Protein AF-A0AAP8HV34-F1 (afdb_monomer)

Mean predicted aligned error: 9.56 Å

Solvent-accessible surface area (backbone atoms only — not comparable to full-atom values): 4329 Å² total; per-residue (Å²): 136,84,85,76,69,75,84,70,84,64,58,61,44,34,53,68,55,52,38,42,72,78,42,81,67,91,63,59,73,72,56,48,53,52,45,44,49,51,52,60,63,44,50,60,53,41,41,74,74,50,28,45,74,43,77,82,46,96,67,31,28,36,60,43,80,44,79,75,84,124

Organism: Escherichia coli (NCBI:txid562)

Nearest PDB structures (foldseek):
  4ad9-assembly2_F  TM=7.462E-01  e=2.270E+00  Homo sapiens
  6btc-assembly1_A  TM=6.238E-01  e=2.591E+00  Staphylococcus aureus
  4txa-assembly1_A  TM=4.661E-01  e=6.551E+00  Mus musculus

Secondary structure (DSSP, 8-state):
-----------EEEHHHHHHHH--S---HHHHHHHHHHHHHHHHHHHHTT-EEEEEETTEEEEE------

pLDDT: mean 75.18, std 13.31, range [39.94, 87.5]

Foldseek 3Di:
DPPPDDPPPQLKDFLQNVLCVVDVDDDDPVVSVVSSVVSVVCQVVCVVVQWDWDPPDDRITRTHDRPPPD

Radius of gyration: 14.71 Å; Cα contacts (8 Å, |Δi|>4): 58; chains: 1; bounding box: 39×28×39 Å

Sequence (70 aa):
MISLSPPTICNSASIDTLCGYVWPSEASGSTMRKRRQRVREALPELVALGWTVTEFAAGKYDITRPKAAG

InterPro domains:
  IPR010522 Replication protein C, bacterial [PF06504] (13-67)

Structure (mmCIF, N/CA/C/O backbone):
data_AF-A0AAP8HV34-F1
#
_entry.id   AF-A0AAP8HV34-F1
#
loop_
_atom_site.group_PDB
_atom_site.id
_atom_site.type_symbol
_atom_site.label_atom_id
_atom_site.label_alt_id
_atom_site.label_comp_id
_atom_site.label_asym_id
_atom_site.label_entity_id
_atom_site.label_seq_id
_atom_site.pdbx_PDB_ins_code
_atom_site.Cartn_x
_atom_site.Cartn_y
_atom_site.Cartn_z
_atom_site.occupancy
_atom_site.B_iso_or_equiv
_atom_site.auth_seq_id
_atom_site.auth_comp_id
_atom_site.auth_asym_id
_atom_site.auth_atom_id
_atom_site.pdbx_PDB_model_num
ATOM 1 N N . MET A 1 1 ? -20.218 -9.525 -30.017 1.00 46.91 1 MET A N 1
ATOM 2 C CA . MET A 1 1 ? -20.573 -9.217 -28.616 1.00 46.91 1 MET A CA 1
ATOM 3 C C . MET A 1 1 ? -19.273 -9.028 -27.856 1.00 46.91 1 MET A C 1
ATOM 5 O O . MET A 1 1 ? -18.599 -10.008 -27.580 1.00 46.91 1 MET A O 1
ATOM 9 N N . ILE A 1 2 ? -18.848 -7.783 -27.644 1.00 47.22 2 ILE A N 1
ATOM 10 C CA . ILE A 1 2 ? -17.646 -7.490 -26.857 1.00 47.22 2 ILE A CA 1
ATOM 11 C C . ILE A 1 2 ? -18.131 -7.428 -25.411 1.00 47.22 2 ILE A C 1
ATOM 13 O O . ILE A 1 2 ? -18.835 -6.487 -25.051 1.00 47.22 2 ILE A O 1
ATOM 17 N N . SER A 1 3 ? -17.842 -8.464 -24.620 1.00 45.69 3 SER A N 1
ATOM 18 C CA . SER A 1 3 ? -18.077 -8.449 -23.174 1.00 45.69 3 SER A CA 1
ATOM 19 C C . SER A 1 3 ? -17.178 -7.388 -22.548 1.00 45.69 3 SER A C 1
ATOM 21 O O . SER A 1 3 ? -16.050 -7.662 -22.148 1.00 45.69 3 SER A O 1
ATOM 23 N N . LEU A 1 4 ? -17.669 -6.152 -22.504 1.00 50.16 4 LEU A N 1
ATOM 24 C CA . LEU A 1 4 ? -17.129 -5.109 -21.649 1.00 50.16 4 LEU A CA 1
ATOM 25 C C . LEU A 1 4 ? -17.513 -5.480 -20.214 1.00 50.16 4 LEU A C 1
ATOM 27 O O . LEU A 1 4 ? -18.575 -5.097 -19.726 1.00 50.16 4 LEU A O 1
ATOM 31 N N . SER A 1 5 ? -16.664 -6.271 -19.553 1.00 51.06 5 SER A N 1
ATOM 32 C CA . SER A 1 5 ? -16.668 -6.323 -18.092 1.00 51.06 5 SER A CA 1
ATOM 33 C C . SER A 1 5 ? -16.530 -4.885 -17.585 1.00 51.06 5 SER A C 1
ATOM 35 O O . SER A 1 5 ? -15.667 -4.160 -18.093 1.00 51.06 5 SER A O 1
ATOM 37 N N . PRO A 1 6 ? -17.359 -4.440 -16.625 1.00 54.88 6 PRO A N 1
ATOM 38 C CA . PRO A 1 6 ? -17.187 -3.118 -16.040 1.00 54.88 6 PRO A CA 1
ATOM 39 C C . PRO A 1 6 ? -15.749 -3.011 -15.514 1.00 54.88 6 PRO A C 1
ATOM 41 O O . PRO A 1 6 ? -15.243 -4.004 -14.977 1.00 54.88 6 PRO A O 1
ATOM 44 N N . PRO A 1 7 ? -15.065 -1.857 -15.649 1.00 50.34 7 PRO A N 1
ATOM 45 C CA . PRO A 1 7 ? -13.828 -1.644 -14.924 1.00 50.34 7 PRO A CA 1
ATOM 46 C C . PRO A 1 7 ? -14.203 -1.704 -13.448 1.00 50.34 7 PRO A C 1
ATOM 48 O O . PRO A 1 7 ? -14.738 -0.753 -12.881 1.00 50.34 7 PRO A O 1
ATOM 51 N N . THR A 1 8 ? -13.996 -2.861 -12.824 1.00 47.94 8 THR A N 1
ATOM 52 C CA . THR A 1 8 ? -13.970 -2.956 -11.376 1.00 47.94 8 THR A CA 1
ATOM 53 C C . THR A 1 8 ? -12.891 -1.977 -10.969 1.00 47.94 8 THR A C 1
ATOM 55 O O . THR A 1 8 ? -11.717 -2.214 -11.262 1.00 47.94 8 THR A O 1
ATOM 58 N N . ILE A 1 9 ? -13.295 -0.845 -10.397 1.00 50.69 9 ILE A N 1
ATOM 59 C CA . ILE A 1 9 ? -12.396 0.096 -9.743 1.00 50.69 9 ILE A CA 1
ATOM 60 C C . ILE A 1 9 ? -11.809 -0.710 -8.587 1.00 50.69 9 ILE A C 1
ATOM 62 O O . ILE A 1 9 ? -12.387 -0.822 -7.510 1.00 50.69 9 ILE A O 1
ATOM 66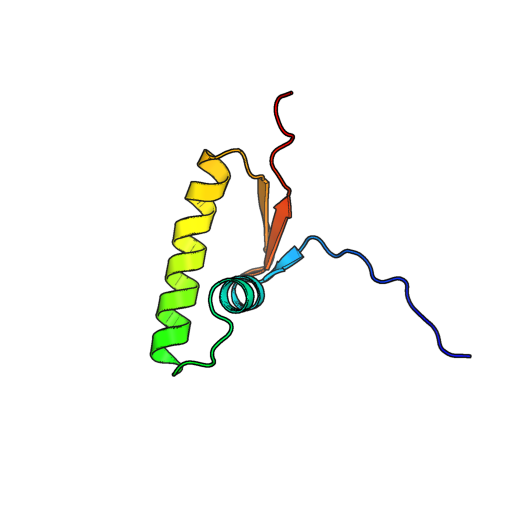 N N . CYS A 1 10 ? -10.751 -1.448 -8.895 1.00 54.31 10 CYS A N 1
ATOM 67 C CA . CYS A 1 10 ? -10.129 -2.371 -7.982 1.00 54.31 10 CYS A CA 1
ATOM 68 C C . CYS A 1 10 ? -9.194 -1.493 -7.168 1.00 54.31 10 CYS A C 1
ATOM 70 O O . CYS A 1 10 ? -8.121 -1.120 -7.636 1.00 54.31 10 CYS A O 1
ATOM 72 N N . ASN A 1 11 ? -9.643 -1.102 -5.977 1.00 62.16 11 ASN A N 1
ATOM 73 C CA . ASN A 1 11 ? -8.874 -0.258 -5.057 1.00 62.16 11 ASN A CA 1
ATOM 74 C C . ASN A 1 11 ? -7.603 -0.965 -4.534 1.00 62.16 11 ASN A C 1
ATOM 76 O O . ASN A 1 11 ? -6.822 -0.389 -3.778 1.00 62.16 11 ASN A O 1
ATOM 80 N N . SER A 1 12 ? -7.360 -2.200 -4.985 1.00 69.19 12 SER A N 1
ATOM 81 C CA . SER A 1 12 ? -6.136 -2.942 -4.755 1.00 69.19 12 SER A CA 1
ATOM 82 C C . SER A 1 12 ? -4.985 -2.429 -5.625 1.00 69.19 12 SER A C 1
ATOM 84 O O . SER A 1 12 ? -4.976 -2.620 -6.845 1.00 69.19 12 SER A O 1
ATOM 86 N N . ALA A 1 13 ? -3.964 -1.866 -4.990 1.00 78.06 13 ALA A N 1
ATOM 87 C CA . ALA A 1 13 ? -2.699 -1.510 -5.611 1.00 78.06 13 ALA A CA 1
ATOM 88 C C . ALA A 1 13 ? -1.600 -2.499 -5.189 1.00 78.06 13 ALA A C 1
ATOM 90 O O . ALA A 1 13 ? -1.411 -2.807 -4.012 1.00 78.06 13 ALA A O 1
ATOM 91 N N . SER A 1 14 ? -0.839 -3.008 -6.158 1.00 82.19 14 SER A N 1
ATOM 92 C CA . SER A 1 14 ? 0.370 -3.785 -5.854 1.00 82.19 14 SER A CA 1
ATOM 93 C C . SER A 1 14 ? 1.547 -2.840 -5.602 1.00 82.19 14 SER A C 1
ATOM 95 O O . SER A 1 14 ? 1.570 -1.731 -6.137 1.00 82.19 14 SER A O 1
ATOM 97 N N . ILE A 1 15 ? 2.567 -3.277 -4.853 1.00 82.25 15 ILE A N 1
ATOM 98 C CA . ILE A 1 15 ? 3.802 -2.480 -4.647 1.00 82.25 15 ILE A CA 1
ATOM 99 C C . ILE A 1 15 ? 4.428 -2.058 -5.978 1.00 82.25 15 ILE A C 1
ATOM 101 O O . ILE A 1 15 ? 4.959 -0.958 -6.087 1.00 82.25 15 ILE A O 1
ATOM 105 N N . ASP A 1 16 ? 4.357 -2.925 -6.985 1.00 79.38 16 ASP A N 1
ATOM 106 C CA . ASP A 1 16 ? 4.858 -2.638 -8.327 1.00 79.38 16 ASP A CA 1
ATOM 107 C C . ASP A 1 16 ? 4.064 -1.506 -9.002 1.00 79.38 16 ASP A C 1
ATOM 109 O O . ASP A 1 16 ? 4.645 -0.547 -9.501 1.00 79.38 16 ASP A O 1
ATOM 113 N N . THR A 1 17 ? 2.732 -1.534 -8.881 1.00 83.44 17 THR A N 1
ATOM 114 C CA . THR A 1 17 ? 1.834 -0.469 -9.352 1.00 83.44 17 THR A CA 1
ATOM 115 C C . THR A 1 17 ? 2.107 0.860 -8.644 1.00 83.44 17 THR A C 1
ATOM 117 O O . THR A 1 17 ? 2.238 1.892 -9.296 1.00 83.44 17 THR A O 1
ATOM 120 N N . LEU A 1 18 ? 2.248 0.843 -7.314 1.00 81.88 18 LEU A N 1
ATOM 121 C CA . LEU A 1 18 ? 2.580 2.035 -6.522 1.00 81.88 18 LEU A CA 1
ATOM 122 C C . LEU A 1 18 ? 3.954 2.592 -6.898 1.00 81.88 18 LEU A C 1
ATOM 124 O O . LEU A 1 18 ? 4.124 3.800 -7.047 1.00 81.88 18 LEU A O 1
ATOM 128 N N . CYS A 1 19 ? 4.928 1.707 -7.100 1.00 82.88 19 CYS A N 1
ATOM 129 C CA . CYS A 1 19 ? 6.247 2.077 -7.584 1.00 82.88 19 CYS A CA 1
ATOM 130 C C . CYS A 1 19 ? 6.163 2.738 -8.970 1.00 82.88 19 CYS A C 1
ATOM 132 O O . CYS A 1 19 ? 6.864 3.719 -9.199 1.00 82.88 19 CYS A O 1
ATOM 134 N N . GLY A 1 20 ? 5.295 2.251 -9.861 1.00 80.50 20 GLY A N 1
ATOM 135 C CA . GLY A 1 20 ? 5.043 2.856 -11.172 1.00 80.50 20 GLY A CA 1
ATOM 136 C C . GLY A 1 20 ? 4.385 4.239 -11.097 1.00 80.50 20 GLY A C 1
ATOM 137 O O . GLY A 1 20 ? 4.747 5.122 -11.870 1.00 80.50 20 GLY A O 1
ATOM 138 N N . TYR A 1 21 ? 3.481 4.470 -10.135 1.00 82.06 21 TYR A N 1
ATOM 139 C CA . TYR A 1 21 ? 2.886 5.798 -9.920 1.00 82.06 21 TYR A CA 1
ATOM 140 C C . TYR A 1 21 ? 3.895 6.829 -9.412 1.00 82.06 21 TYR A C 1
ATOM 142 O O . TYR A 1 21 ? 3.865 7.981 -9.837 1.00 82.06 21 TYR A O 1
ATOM 150 N N . VAL A 1 22 ? 4.789 6.428 -8.506 1.00 81.69 22 VAL A N 1
ATOM 151 C CA . VAL A 1 22 ? 5.804 7.334 -7.943 1.00 81.69 22 VAL A CA 1
ATOM 152 C C . VAL A 1 22 ? 6.969 7.537 -8.916 1.00 81.69 22 VAL A C 1
ATOM 154 O O . VAL A 1 22 ? 7.527 8.631 -8.998 1.00 81.69 22 VAL A O 1
ATOM 157 N N . TRP A 1 23 ? 7.339 6.498 -9.670 1.00 79.62 23 TRP A N 1
ATOM 158 C CA . TRP A 1 23 ? 8.427 6.541 -10.641 1.00 79.62 23 TRP A CA 1
ATOM 159 C C . TRP A 1 23 ? 7.976 6.036 -12.017 1.00 79.62 23 TRP A C 1
ATOM 161 O O . TRP A 1 23 ? 8.103 4.843 -12.296 1.00 79.62 23 TRP A O 1
ATOM 171 N N . PRO A 1 24 ? 7.549 6.940 -12.914 1.00 76.75 24 PRO A N 1
ATOM 172 C CA . PRO A 1 24 ? 7.118 6.570 -14.262 1.00 76.75 24 PRO A CA 1
ATOM 173 C C . PRO A 1 24 ? 8.274 6.141 -15.183 1.00 76.75 24 PRO A C 1
ATOM 175 O O . PRO A 1 24 ? 8.032 5.599 -16.255 1.00 76.75 24 PRO A O 1
ATOM 178 N N . SER A 1 25 ? 9.535 6.381 -14.798 1.00 78.81 25 SER A N 1
ATOM 179 C CA . SER A 1 25 ? 10.705 5.971 -15.579 1.00 78.81 25 SER A CA 1
ATOM 180 C C . SER A 1 25 ? 11.170 4.557 -15.232 1.00 78.81 25 SER A C 1
ATOM 182 O O . SER A 1 25 ? 11.402 4.234 -14.058 1.00 78.81 25 SER A O 1
ATOM 184 N N . GLU A 1 26 ? 11.386 3.735 -16.261 1.00 68.50 26 GLU A N 1
ATOM 185 C CA . GLU A 1 26 ? 12.040 2.435 -16.115 1.00 68.50 26 GLU A CA 1
ATOM 186 C C . GLU A 1 26 ? 13.453 2.611 -15.548 1.00 68.50 26 GLU A C 1
ATOM 188 O O . GLU A 1 26 ? 14.225 3.473 -15.970 1.00 68.50 26 GLU A O 1
ATOM 193 N N . ALA A 1 27 ? 13.785 1.804 -14.542 1.00 74.25 27 ALA A N 1
ATOM 194 C CA . ALA A 1 27 ? 15.085 1.826 -13.892 1.00 74.25 27 ALA A CA 1
ATOM 195 C C . ALA A 1 27 ? 15.647 0.410 -13.774 1.00 74.25 27 ALA A C 1
ATOM 197 O O . ALA A 1 27 ? 14.908 -0.572 -13.756 1.00 74.25 27 ALA A O 1
ATOM 198 N N . SER A 1 28 ? 16.969 0.304 -13.632 1.00 80.81 28 SER A N 1
ATOM 199 C CA . SER A 1 28 ? 17.659 -0.975 -13.447 1.00 80.81 28 SER A CA 1
ATOM 200 C C . SER A 1 28 ? 17.079 -1.772 -12.267 1.00 80.81 28 SER A C 1
ATOM 202 O O . SER A 1 28 ? 16.640 -1.192 -11.269 1.00 80.81 28 SER A O 1
ATOM 204 N N . GLY A 1 29 ? 17.139 -3.107 -12.326 1.00 77.44 29 GLY A N 1
ATOM 205 C CA . GLY A 1 29 ? 16.534 -3.990 -11.313 1.00 77.44 29 GLY A CA 1
ATOM 206 C C . GLY A 1 29 ? 16.939 -3.683 -9.860 1.00 77.44 29 GLY A C 1
ATOM 207 O O . GLY A 1 29 ? 16.104 -3.750 -8.955 1.00 77.44 29 GLY A O 1
ATOM 208 N N . SER A 1 30 ? 18.184 -3.251 -9.625 1.00 81.56 30 SER A N 1
ATOM 209 C CA . SER A 1 30 ? 18.6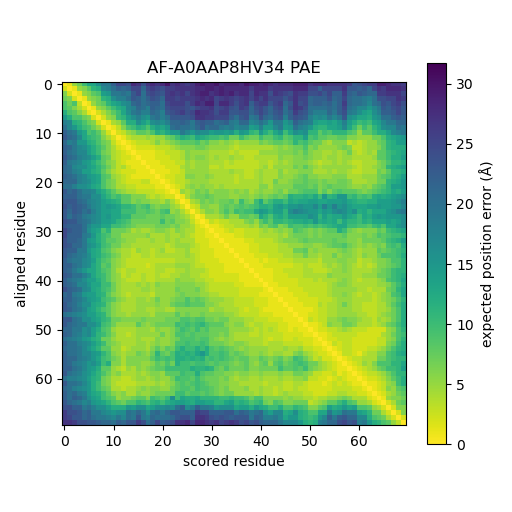52 -2.793 -8.303 1.00 81.56 30 SER A CA 1
ATOM 210 C C . SER A 1 30 ? 17.949 -1.520 -7.817 1.00 81.56 30 SER A C 1
ATOM 212 O O . SER A 1 30 ? 17.633 -1.402 -6.631 1.00 81.56 30 SER A O 1
ATOM 214 N N . THR A 1 31 ? 17.657 -0.582 -8.719 1.00 81.62 31 THR A N 1
ATOM 215 C CA . THR A 1 31 ? 16.917 0.650 -8.413 1.00 81.62 31 THR A CA 1
ATOM 216 C C . THR A 1 31 ? 15.455 0.339 -8.126 1.00 81.62 31 THR A C 1
ATOM 218 O O . THR A 1 31 ? 14.920 0.819 -7.127 1.00 81.62 31 THR A O 1
ATOM 221 N N . MET A 1 32 ? 14.830 -0.535 -8.920 1.00 82.38 32 MET A N 1
ATOM 222 C CA . MET A 1 32 ? 13.461 -0.999 -8.663 1.00 82.38 32 MET A CA 1
ATOM 223 C C . MET A 1 32 ? 13.343 -1.667 -7.290 1.00 82.38 32 MET A C 1
ATOM 225 O O . MET A 1 32 ? 12.392 -1.410 -6.556 1.00 82.38 32 MET A O 1
ATOM 229 N N . ARG A 1 33 ? 14.344 -2.451 -6.866 1.00 83.19 33 ARG A N 1
ATOM 230 C CA . ARG A 1 33 ? 14.356 -3.065 -5.528 1.00 83.19 33 ARG A CA 1
ATOM 231 C C . ARG A 1 33 ? 14.355 -2.024 -4.401 1.00 83.19 33 ARG A C 1
ATOM 233 O O . ARG A 1 33 ? 13.569 -2.172 -3.467 1.00 83.19 33 ARG A O 1
ATOM 240 N N . LYS A 1 34 ? 15.164 -0.962 -4.512 1.00 86.38 34 LYS A N 1
ATOM 241 C CA . LYS A 1 34 ? 15.166 0.155 -3.546 1.00 86.38 34 LYS A CA 1
ATOM 242 C C . LYS A 1 34 ? 13.855 0.941 -3.566 1.00 86.38 34 LYS A C 1
ATOM 244 O O . LYS A 1 34 ? 13.346 1.293 -2.509 1.00 86.38 34 LYS A O 1
ATOM 249 N N . ARG A 1 35 ? 13.277 1.181 -4.747 1.00 86.19 35 ARG A N 1
ATOM 250 C CA . ARG A 1 35 ? 11.977 1.860 -4.879 1.00 86.19 35 ARG A CA 1
ATOM 251 C C . ARG A 1 35 ? 10.862 1.075 -4.185 1.00 86.19 35 ARG A C 1
ATOM 253 O O . ARG A 1 35 ? 10.137 1.645 -3.381 1.00 86.19 35 ARG A O 1
ATOM 260 N N . ARG A 1 36 ? 10.794 -0.245 -4.399 1.00 84.62 36 ARG A N 1
ATOM 261 C CA . ARG A 1 36 ? 9.838 -1.128 -3.703 1.00 84.62 36 ARG A CA 1
ATOM 262 C C . ARG A 1 36 ? 10.019 -1.115 -2.186 1.00 84.62 36 ARG A C 1
ATOM 264 O O . ARG A 1 36 ? 9.030 -1.133 -1.462 1.00 84.62 36 ARG A O 1
ATOM 271 N N . GLN A 1 37 ? 11.264 -1.080 -1.708 1.00 86.69 37 GLN A N 1
ATOM 272 C CA . GLN A 1 37 ? 11.550 -0.942 -0.279 1.00 86.69 37 GLN A CA 1
ATOM 273 C C . GLN A 1 37 ? 11.008 0.383 0.264 1.00 86.69 37 GLN A C 1
ATOM 275 O O . GLN A 1 37 ? 10.282 0.377 1.250 1.00 86.69 37 GLN A O 1
ATOM 280 N N . ARG A 1 38 ? 11.237 1.484 -0.454 1.00 87.50 38 ARG A N 1
ATOM 281 C CA . ARG A 1 38 ? 10.763 2.811 -0.055 1.00 87.50 38 ARG A CA 1
ATOM 282 C C . ARG A 1 38 ? 9.240 2.927 -0.034 1.00 87.50 38 ARG A C 1
ATOM 284 O O . ARG A 1 38 ? 8.695 3.552 0.863 1.00 87.50 38 ARG A O 1
ATOM 291 N N . VAL A 1 39 ? 8.546 2.288 -0.983 1.00 85.31 39 VAL A N 1
ATOM 292 C CA . VAL A 1 39 ? 7.074 2.191 -0.954 1.00 85.31 39 VAL A CA 1
ATO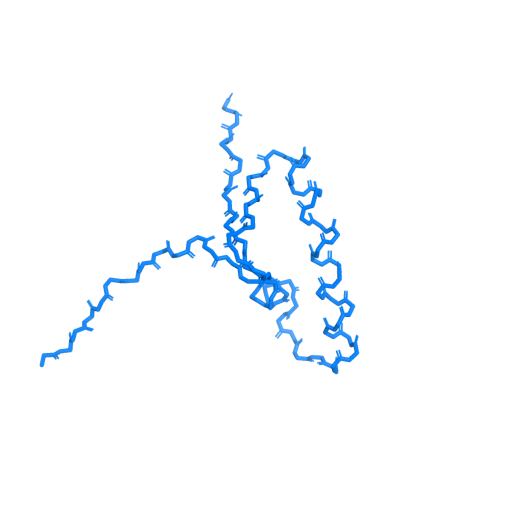M 293 C C . VAL A 1 39 ? 6.618 1.443 0.296 1.00 85.31 39 VAL A C 1
ATOM 295 O O . VAL A 1 39 ? 5.715 1.912 0.975 1.00 85.31 39 VAL A O 1
ATOM 298 N N . ARG A 1 40 ? 7.259 0.316 0.637 1.00 84.50 40 ARG A N 1
ATOM 299 C CA . ARG A 1 40 ? 6.937 -0.443 1.857 1.00 84.50 40 ARG A CA 1
ATOM 300 C C . ARG A 1 40 ? 7.167 0.359 3.134 1.00 84.50 40 ARG A C 1
ATOM 302 O O . ARG A 1 40 ? 6.376 0.226 4.054 1.00 84.50 40 ARG A O 1
ATOM 309 N N . GLU A 1 41 ? 8.212 1.178 3.177 1.00 87.00 41 GLU A N 1
ATOM 310 C CA . GLU A 1 41 ? 8.481 2.094 4.293 1.00 87.00 41 GLU A CA 1
ATOM 311 C C . GLU A 1 41 ? 7.470 3.248 4.355 1.00 87.00 41 GLU A C 1
ATOM 313 O O . GLU A 1 41 ? 7.140 3.704 5.441 1.00 87.00 41 GLU A O 1
ATOM 318 N N . ALA A 1 42 ? 6.920 3.677 3.216 1.00 85.12 42 ALA A N 1
ATOM 319 C CA . ALA A 1 42 ? 5.884 4.708 3.163 1.00 85.12 42 ALA A CA 1
ATOM 320 C C . ALA A 1 42 ? 4.483 4.191 3.543 1.00 85.12 42 ALA A C 1
ATOM 322 O O . ALA A 1 42 ? 3.648 4.976 3.984 1.00 85.12 42 ALA A O 1
ATOM 323 N N . LEU A 1 43 ? 4.201 2.888 3.401 1.00 84.06 43 LEU A N 1
ATOM 324 C CA . LEU A 1 43 ? 2.916 2.299 3.809 1.00 84.06 43 LEU A CA 1
ATOM 325 C C . LEU A 1 43 ? 2.550 2.583 5.282 1.00 84.06 43 LEU A C 1
ATOM 327 O O . LEU A 1 43 ? 1.436 3.052 5.510 1.00 84.06 43 LEU A O 1
ATOM 331 N N . PRO A 1 44 ? 3.422 2.350 6.285 1.00 84.56 44 PRO A N 1
ATOM 332 C CA . PRO A 1 44 ? 3.103 2.690 7.671 1.00 84.56 44 PRO A CA 1
ATOM 333 C C . PRO A 1 44 ? 2.968 4.202 7.898 1.00 84.56 44 PRO A C 1
ATOM 335 O O . PRO A 1 44 ? 2.166 4.607 8.737 1.00 84.56 44 PRO A O 1
ATOM 338 N N . GLU A 1 45 ? 3.674 5.046 7.137 1.00 86.25 45 GLU A N 1
ATOM 339 C CA . GLU A 1 45 ? 3.488 6.503 7.216 1.00 86.25 45 GLU A CA 1
ATOM 340 C C . GLU A 1 45 ? 2.118 6.934 6.684 1.00 86.25 45 GLU A C 1
ATOM 342 O O . GLU A 1 45 ? 1.458 7.778 7.286 1.00 86.25 45 GLU A O 1
ATOM 347 N N . LEU A 1 46 ? 1.633 6.308 5.606 1.00 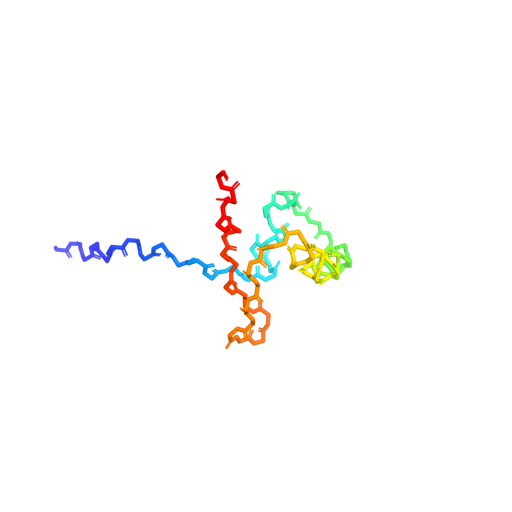83.38 46 LEU A N 1
ATOM 348 C CA . LEU A 1 46 ? 0.272 6.524 5.111 1.00 83.38 46 LEU A CA 1
ATOM 349 C C . LEU A 1 46 ? -0.766 6.151 6.176 1.00 83.38 46 LEU A C 1
ATOM 351 O O . LEU A 1 46 ? -1.710 6.910 6.397 1.00 83.38 46 LEU A O 1
ATOM 355 N N . VAL A 1 47 ? -0.564 5.034 6.880 1.00 84.44 47 VAL A N 1
ATOM 356 C CA . VAL A 1 47 ? -1.431 4.639 8.001 1.00 84.44 47 VAL A CA 1
ATOM 357 C C . VAL A 1 47 ? -1.404 5.674 9.125 1.00 84.44 47 VAL A C 1
ATOM 359 O O . VAL A 1 47 ? -2.461 6.040 9.637 1.00 84.44 47 VAL A O 1
ATOM 362 N N . ALA A 1 48 ? -0.230 6.215 9.463 1.00 84.06 48 ALA A N 1
ATOM 363 C CA . ALA A 1 48 ? -0.103 7.287 10.453 1.00 84.06 48 ALA A CA 1
ATOM 364 C C . ALA A 1 48 ? -0.823 8.583 10.029 1.00 84.06 48 ALA A C 1
ATOM 366 O O . ALA A 1 48 ? -1.370 9.291 10.872 1.00 84.06 48 ALA A O 1
ATOM 367 N N . LEU A 1 49 ? -0.888 8.864 8.725 1.00 84.25 49 LEU A N 1
ATOM 368 C CA . LEU A 1 49 ? -1.673 9.962 8.147 1.00 84.25 49 LEU A CA 1
ATOM 369 C C . LEU A 1 49 ? -3.190 9.674 8.100 1.00 84.25 49 LEU A C 1
ATOM 371 O O . LEU A 1 49 ? -3.958 10.507 7.619 1.00 84.25 49 LEU A O 1
ATOM 375 N N . GLY A 1 50 ? -3.633 8.503 8.568 1.00 83.75 50 GLY A N 1
ATOM 376 C CA . GLY A 1 50 ? -5.036 8.083 8.598 1.00 83.75 50 GLY A CA 1
ATOM 377 C C . GLY A 1 50 ? -5.502 7.321 7.356 1.00 83.75 50 GLY A C 1
ATOM 378 O O . GLY A 1 50 ? -6.692 7.016 7.237 1.00 83.75 50 GLY A O 1
ATOM 379 N N . TRP A 1 51 ?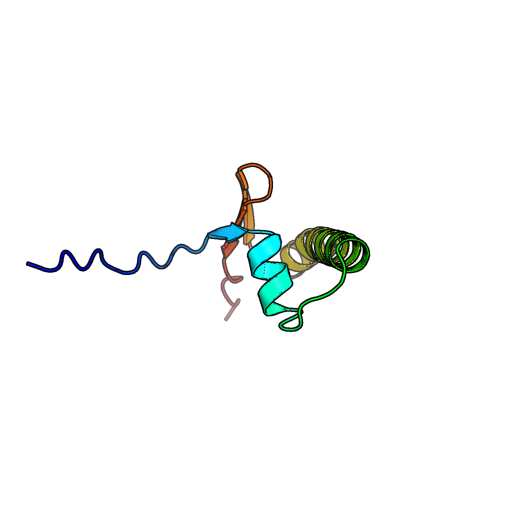 -4.607 7.010 6.415 1.00 85.25 51 TRP A N 1
ATOM 380 C CA . TRP A 1 51 ? -4.952 6.166 5.273 1.00 85.25 51 TRP A CA 1
ATOM 381 C C . TRP A 1 51 ? -5.161 4.729 5.733 1.00 85.25 51 TRP A C 1
ATOM 383 O O . TRP A 1 51 ? -4.458 4.219 6.600 1.00 85.25 51 TRP A O 1
ATOM 393 N N . THR A 1 52 ? -6.125 4.046 5.133 1.00 84.81 52 THR A N 1
ATOM 394 C CA . THR A 1 52 ? -6.359 2.637 5.441 1.00 84.81 52 THR A CA 1
ATOM 395 C C . THR A 1 52 ? -5.557 1.800 4.454 1.00 84.81 52 THR A C 1
ATOM 397 O O . THR A 1 52 ? -5.808 1.854 3.256 1.00 84.81 52 THR A O 1
ATOM 400 N N . VAL A 1 53 ? -4.561 1.059 4.943 1.00 85.44 53 VAL A N 1
ATOM 401 C CA . VAL A 1 53 ? -3.721 0.163 4.134 1.00 85.44 53 VAL A CA 1
ATOM 402 C C . VAL A 1 53 ? -3.929 -1.262 4.636 1.00 85.44 53 VAL A C 1
ATOM 404 O O . VAL A 1 53 ? -3.518 -1.589 5.746 1.00 85.44 53 VAL A O 1
ATOM 407 N N . THR A 1 54 ? -4.551 -2.11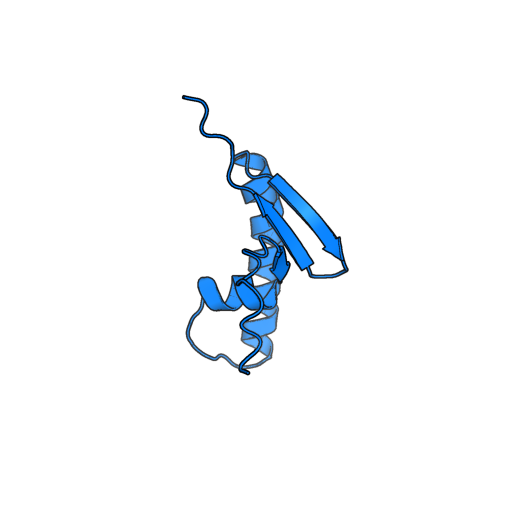3 3.822 1.00 84.25 54 THR A N 1
ATOM 408 C CA . THR A 1 54 ? -4.829 -3.516 4.168 1.00 84.25 54 THR A CA 1
ATOM 409 C C . THR A 1 54 ? -4.085 -4.445 3.220 1.00 84.25 54 THR A C 1
ATOM 411 O O . THR A 1 54 ? -4.341 -4.445 2.020 1.00 84.25 54 THR A O 1
ATOM 414 N N . GLU A 1 55 ? -3.163 -5.262 3.729 1.00 85.62 55 GLU A N 1
ATOM 415 C CA . GLU A 1 55 ? -2.513 -6.295 2.914 1.00 85.62 55 GLU A CA 1
ATOM 416 C C . GLU 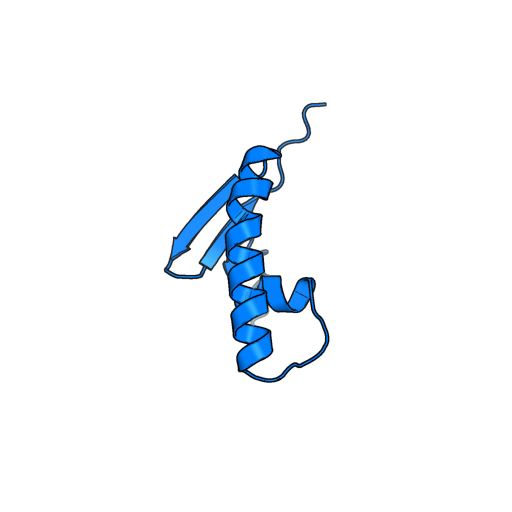A 1 55 ? -3.436 -7.516 2.801 1.00 85.62 55 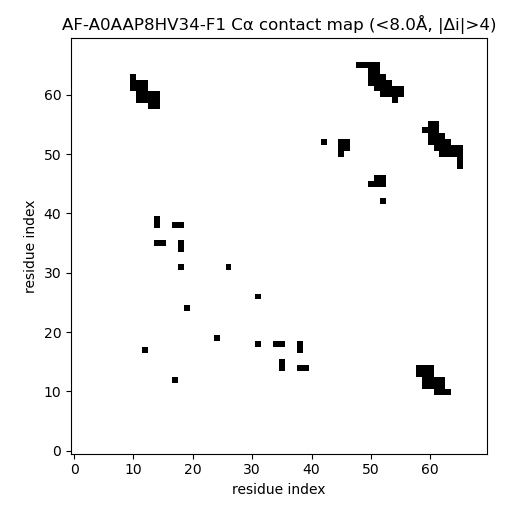GLU A C 1
ATOM 418 O O . GLU A 1 55 ? -3.618 -8.251 3.768 1.00 85.62 55 GLU A O 1
ATOM 423 N N . PHE A 1 56 ? -4.040 -7.731 1.628 1.00 80.12 56 PHE A N 1
ATOM 424 C CA . PHE A 1 56 ? -4.929 -8.881 1.392 1.00 80.12 56 PHE A CA 1
ATOM 425 C C . PHE A 1 56 ? -4.204 -10.072 0.753 1.00 80.12 56 PHE A C 1
ATOM 427 O O . PHE A 1 56 ? -4.691 -11.200 0.798 1.00 80.12 56 PHE A O 1
ATOM 434 N N . ALA A 1 57 ? -3.046 -9.833 0.136 1.00 79.62 57 ALA A N 1
ATOM 435 C CA . ALA A 1 57 ? -2.161 -10.863 -0.389 1.00 79.62 57 ALA A CA 1
ATOM 436 C C . ALA A 1 57 ? -0.721 -10.347 -0.385 1.00 79.62 57 ALA A C 1
ATOM 438 O O . ALA A 1 57 ? -0.501 -9.140 -0.435 1.00 79.62 57 ALA A O 1
ATOM 439 N N . ALA A 1 58 ? 0.259 -11.253 -0.392 1.00 76.06 58 ALA A N 1
ATOM 440 C CA . ALA A 1 58 ? 1.673 -10.887 -0.373 1.00 76.06 58 ALA A CA 1
ATOM 441 C C . ALA A 1 58 ? 2.011 -9.878 -1.489 1.00 76.06 58 ALA A C 1
ATOM 443 O O . ALA A 1 58 ? 1.986 -10.208 -2.678 1.00 76.06 58 ALA A O 1
ATOM 444 N N . GLY A 1 59 ? 2.324 -8.638 -1.103 1.00 74.56 59 GLY A N 1
ATOM 445 C CA . GLY A 1 59 ? 2.657 -7.564 -2.048 1.00 74.56 59 GLY A CA 1
ATOM 446 C C . GLY A 1 59 ? 1.467 -6.872 -2.731 1.00 74.56 59 GLY A C 1
ATOM 447 O O . GLY A 1 59 ? 1.699 -6.011 -3.591 1.00 74.56 59 GLY A O 1
ATOM 448 N N . LYS A 1 60 ? 0.227 -7.207 -2.352 1.00 81.19 60 LYS A N 1
ATOM 449 C CA . LYS A 1 60 ? -1.002 -6.537 -2.794 1.00 81.19 60 LYS A CA 1
ATOM 450 C C . LYS A 1 60 ? -1.715 -5.881 -1.616 1.00 81.19 60 LYS A C 1
ATOM 452 O O . LYS A 1 60 ? -2.066 -6.536 -0.635 1.00 81.19 60 LYS A O 1
ATOM 457 N N . TYR A 1 61 ? -1.967 -4.589 -1.767 1.00 83.62 61 TYR A N 1
ATOM 458 C CA . TYR A 1 61 ? -2.513 -3.743 -0.722 1.00 83.62 61 TYR A CA 1
ATOM 459 C C . TYR A 1 61 ? -3.812 -3.116 -1.207 1.00 83.62 61 TYR A C 1
ATOM 461 O O . TYR A 1 61 ? -3.875 -2.593 -2.315 1.00 83.62 61 TYR A O 1
ATOM 469 N N . ASP A 1 62 ? -4.848 -3.166 -0.387 1.00 84.31 62 ASP A N 1
ATOM 470 C CA . ASP A 1 62 ? -6.025 -2.327 -0.550 1.00 84.31 62 ASP A CA 1
ATOM 471 C C . ASP A 1 62 ? -5.756 -1.016 0.188 1.00 84.31 62 ASP A C 1
ATOM 473 O O . ASP A 1 62 ? -5.555 -1.015 1.406 1.00 84.31 62 ASP A O 1
ATOM 477 N N . ILE A 1 63 ? -5.637 0.079 -0.567 1.00 82.25 63 ILE A N 1
ATOM 478 C CA . ILE A 1 63 ? -5.341 1.401 -0.011 1.00 82.25 63 ILE A CA 1
ATOM 479 C C . ILE A 1 63 ? -6.576 2.267 -0.182 1.00 82.25 63 ILE A C 1
ATOM 481 O O . ILE A 1 63 ? -6.924 2.682 -1.288 1.00 82.25 63 ILE A O 1
ATOM 485 N N . THR A 1 64 ? -7.225 2.570 0.931 1.00 81.50 64 THR A N 1
ATOM 486 C CA . THR A 1 64 ? -8.414 3.409 0.980 1.00 81.50 64 THR A CA 1
ATOM 487 C C . THR A 1 64 ? -8.065 4.783 1.536 1.00 81.50 64 THR A C 1
ATOM 489 O O . THR A 1 64 ? -7.314 4.936 2.506 1.00 81.50 64 THR A O 1
ATOM 492 N N . ARG A 1 65 ? -8.594 5.817 0.869 1.00 75.56 65 ARG A N 1
ATOM 493 C CA . ARG A 1 65 ? -8.377 7.211 1.259 1.00 75.56 65 ARG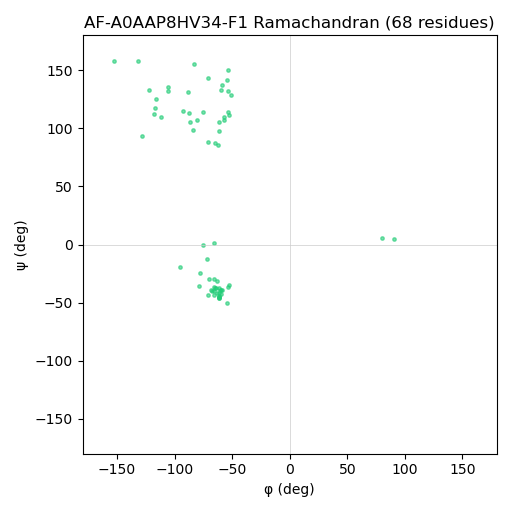 A CA 1
ATOM 494 C C . ARG A 1 65 ? -8.889 7.409 2.695 1.00 75.56 65 ARG A C 1
ATOM 496 O O . ARG A 1 65 ? -9.992 6.936 2.983 1.00 75.56 65 ARG A O 1
ATOM 503 N N . PRO A 1 66 ? -8.155 8.130 3.565 1.00 74.62 66 PRO A N 1
ATOM 504 C CA . PRO A 1 66 ? -8.686 8.561 4.851 1.00 74.62 66 PRO A CA 1
ATOM 505 C C . PRO A 1 66 ? -10.019 9.246 4.588 1.00 74.62 66 PRO A C 1
ATOM 507 O O . PRO A 1 66 ? -10.103 10.130 3.727 1.00 74.62 66 PRO A O 1
ATOM 510 N N . LYS A 1 67 ? -11.076 8.842 5.295 1.00 60.53 67 LYS A N 1
ATOM 511 C CA . LYS A 1 67 ? -12.301 9.638 5.311 1.00 60.53 67 LYS A CA 1
ATOM 512 C C . LYS A 1 67 ? -11.873 11.010 5.814 1.00 60.53 67 LYS A C 1
ATOM 514 O O . LYS A 1 67 ? -11.448 11.112 6.959 1.00 60.53 67 LYS A O 1
ATOM 519 N N . ALA A 1 68 ? -11.884 12.015 4.936 1.00 54.75 68 ALA A N 1
ATOM 520 C CA . ALA A 1 68 ? -11.532 13.371 5.322 1.00 54.75 68 ALA A CA 1
ATOM 521 C C . ALA A 1 68 ? -12.419 13.712 6.518 1.00 54.75 68 ALA A C 1
ATOM 523 O O . ALA A 1 68 ? -13.647 13.685 6.393 1.00 54.75 68 ALA A O 1
ATOM 524 N N . ALA A 1 69 ? -11.807 13.893 7.689 1.00 50.84 69 ALA A N 1
ATOM 525 C CA . ALA A 1 69 ? -12.504 14.473 8.817 1.00 50.84 69 ALA A CA 1
ATOM 526 C C . ALA A 1 69 ? -12.899 15.874 8.343 1.00 50.84 69 ALA A C 1
ATOM 528 O O . ALA A 1 69 ? -12.025 16.700 8.081 1.00 50.84 69 ALA A O 1
ATOM 529 N N . GLY A 1 70 ? -14.189 16.028 8.040 1.00 39.94 70 GLY A N 1
ATOM 530 C CA . GLY A 1 70 ? -14.785 17.288 7.614 1.00 39.94 70 GLY A CA 1
ATOM 531 C C . GLY A 1 70 ? -14.784 18.311 8.731 1.00 39.94 70 GLY A C 1
ATOM 532 O O . GLY A 1 70 ? -14.673 17.897 9.908 1.00 39.94 70 GLY A O 1
#